Protein AF-A0A3D4RP81-F1 (afdb_monomer_lite)

pLDDT: mean 83.59, std 14.66, range [43.0, 95.81]

Foldseek 3Di:
DFDDQADDGLVVLLVVLVVVVVVVVVVDDDDDFDWLVRHADLVVCVVVVDDSVVSVVVRVVSRVVVVVSSCVSNVVVVHDDD

Radius of gyration: 14.99 Å; chains: 1; bounding box: 34×20×39 Å

Sequence (82 aa):
MGQKQYGIDEVRLADYARQIRQIAERGVEIGIVIGGGNIFRGLSGAQKGFDRVKGDQMGMLATIINSLALQSALVGEGVKCK

Structure (mmCIF, N/CA/C/O backbone):
data_AF-A0A3D4RP81-F1
#
_entry.id   AF-A0A3D4RP81-F1
#
loop_
_atom_site.group_PDB
_atom_site.id
_atom_site.type_symbol
_atom_site.label_atom_id
_atom_site.label_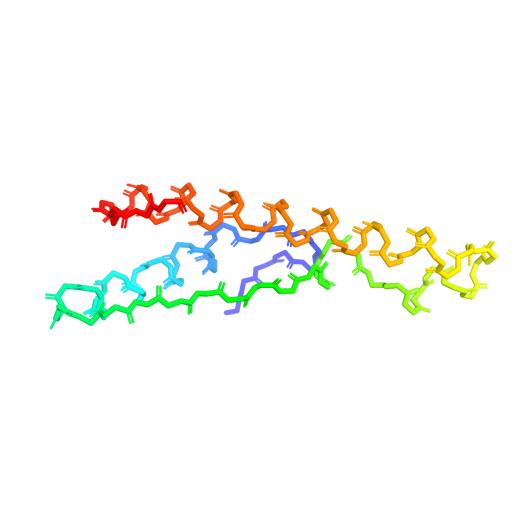alt_id
_atom_site.label_comp_id
_atom_site.label_asym_id
_atom_site.label_entity_id
_atom_site.label_seq_id
_atom_site.pdbx_PDB_ins_code
_atom_site.Cartn_x
_atom_site.Cartn_y
_atom_site.Cartn_z
_atom_site.occupancy
_atom_site.B_iso_or_equiv
_atom_site.auth_seq_id
_atom_site.auth_comp_id
_atom_site.auth_asym_id
_atom_site.auth_atom_id
_atom_site.pdbx_PDB_model_num
ATOM 1 N N . MET A 1 1 ? -14.417 1.350 -12.467 1.00 43.00 1 MET A N 1
ATOM 2 C CA . MET A 1 1 ? -13.057 1.043 -12.970 1.00 43.00 1 MET A CA 1
ATOM 3 C C . MET A 1 1 ? -12.287 2.352 -13.033 1.00 43.00 1 MET A C 1
ATOM 5 O O . MET A 1 1 ? -12.781 3.278 -13.654 1.00 43.00 1 MET A O 1
ATOM 9 N N . GLY A 1 2 ? -11.154 2.462 -12.340 1.00 45.28 2 GLY A N 1
ATOM 10 C CA . GLY A 1 2 ? -10.333 3.677 -12.332 1.00 45.28 2 GLY A CA 1
ATOM 11 C C . GLY A 1 2 ? -9.646 3.957 -13.679 1.00 45.28 2 GLY A C 1
ATOM 12 O O . GLY A 1 2 ? -9.337 3.014 -14.417 1.00 45.28 2 GLY A O 1
ATOM 13 N N . GLN A 1 3 ? -9.483 5.245 -14.001 1.00 52.62 3 GLN A N 1
ATOM 14 C CA . GLN A 1 3 ? -9.224 5.776 -15.349 1.00 52.62 3 GLN A CA 1
ATOM 15 C C . GLN A 1 3 ? -7.743 5.787 -15.770 1.00 52.62 3 GLN A C 1
ATOM 17 O O . GLN A 1 3 ? -7.462 5.913 -16.961 1.00 52.62 3 GLN A O 1
ATOM 22 N N . LYS A 1 4 ? -6.779 5.641 -14.848 1.00 54.09 4 LYS A N 1
ATOM 23 C CA . LYS A 1 4 ? -5.348 5.646 -15.211 1.00 54.09 4 LYS A CA 1
ATOM 24 C C . LYS A 1 4 ? -4.873 4.235 -15.583 1.00 54.09 4 LYS A C 1
ATOM 26 O O . LYS A 1 4 ? -4.967 3.301 -14.790 1.00 54.09 4 LYS A O 1
ATOM 31 N N . GLN A 1 5 ? -4.343 4.088 -16.802 1.00 50.22 5 GLN A N 1
ATOM 32 C CA . GLN A 1 5 ? -3.814 2.825 -17.344 1.00 50.22 5 GLN A CA 1
ATOM 33 C C . GLN A 1 5 ? -2.436 2.445 -16.749 1.00 50.22 5 GLN A C 1
ATOM 35 O O . GLN A 1 5 ? -2.015 1.293 -16.852 1.00 50.22 5 GLN A O 1
ATOM 40 N N . TYR A 1 6 ? -1.750 3.401 -16.109 1.00 59.44 6 TYR A N 1
ATOM 41 C CA . TYR A 1 6 ? -0.422 3.259 -15.504 1.00 59.44 6 TYR A CA 1
ATOM 42 C C . TYR A 1 6 ? -0.268 4.195 -14.294 1.00 59.44 6 TYR A C 1
ATOM 44 O O . TYR A 1 6 ? -0.847 5.284 -14.283 1.00 59.44 6 TYR A O 1
ATOM 52 N N . GLY A 1 7 ? 0.532 3.801 -13.299 1.00 71.25 7 GLY A N 1
ATOM 53 C CA . GLY A 1 7 ? 0.780 4.598 -12.093 1.00 71.25 7 GLY A CA 1
ATOM 54 C C . GLY A 1 7 ? -0.245 4.378 -10.976 1.00 71.25 7 GLY A C 1
ATOM 55 O O . GLY A 1 7 ? -0.785 3.280 -10.818 1.00 71.25 7 GLY A O 1
ATOM 56 N N . ILE A 1 8 ? -0.469 5.409 -10.158 1.00 80.50 8 ILE A N 1
ATOM 57 C CA . ILE A 1 8 ? -1.356 5.356 -8.987 1.00 80.50 8 ILE A CA 1
ATOM 58 C C . ILE A 1 8 ? -2.673 6.055 -9.315 1.00 80.50 8 ILE A C 1
ATOM 60 O O . ILE A 1 8 ? -2.698 7.193 -9.786 1.00 80.50 8 ILE A O 1
ATOM 64 N N . ASP A 1 9 ? -3.769 5.342 -9.079 1.00 87.19 9 ASP A N 1
ATOM 65 C CA . ASP A 1 9 ? -5.128 5.824 -9.286 1.00 87.19 9 ASP A CA 1
ATOM 66 C C . ASP A 1 9 ? -5.735 6.218 -7.938 1.00 87.19 9 ASP A C 1
ATOM 68 O O . ASP A 1 9 ? -6.075 5.359 -7.123 1.00 87.19 9 ASP A O 1
ATOM 72 N N . GLU A 1 10 ? -5.839 7.523 -7.707 1.00 84.88 10 GLU A N 1
ATOM 73 C CA . GLU A 1 10 ? -6.298 8.115 -6.446 1.00 84.88 10 GLU A CA 1
ATOM 74 C C . GLU A 1 10 ? -7.731 7.701 -6.088 1.00 84.88 10 GLU A C 1
ATOM 76 O O . GLU A 1 10 ? -8.023 7.474 -4.916 1.00 84.88 10 GLU A O 1
ATOM 81 N N . VAL A 1 11 ? -8.608 7.521 -7.085 1.00 88.50 11 VAL A N 1
ATOM 82 C CA . VAL A 1 11 ? -9.996 7.094 -6.854 1.00 88.50 11 VAL A CA 1
ATOM 83 C C . VAL A 1 11 ? -10.018 5.675 -6.298 1.00 88.50 11 VAL A C 1
ATOM 85 O O . VAL A 1 11 ? -10.647 5.419 -5.273 1.00 88.50 11 VAL A O 1
ATOM 88 N N . ARG A 1 12 ? -9.270 4.756 -6.924 1.00 89.94 12 ARG A N 1
ATOM 89 C CA . ARG A 1 12 ? -9.161 3.377 -6.418 1.00 89.94 12 ARG A CA 1
ATOM 90 C C . ARG A 1 12 ? -8.516 3.325 -5.038 1.00 89.94 12 ARG A C 1
ATOM 92 O O . ARG A 1 12 ? -8.933 2.532 -4.202 1.00 89.94 12 ARG A O 1
ATOM 99 N N . LEU A 1 13 ? -7.492 4.142 -4.814 1.00 91.12 13 LEU A N 1
ATOM 100 C CA . LEU A 1 13 ? -6.770 4.191 -3.549 1.00 91.12 13 LEU A CA 1
ATOM 101 C C . LEU A 1 13 ? -7.689 4.629 -2.399 1.00 91.12 13 LEU A C 1
ATOM 103 O O . LEU A 1 13 ? -7.696 3.987 -1.350 1.00 91.12 13 LEU A O 1
ATOM 107 N N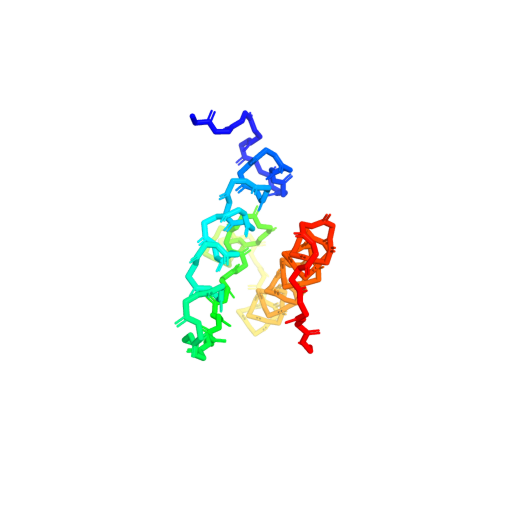 . ALA A 1 14 ? -8.510 5.661 -2.624 1.00 90.62 14 ALA A N 1
ATOM 108 C CA . ALA A 1 14 ? -9.524 6.111 -1.672 1.00 90.62 14 ALA A CA 1
ATOM 109 C C . ALA A 1 14 ? -10.600 5.039 -1.434 1.00 90.62 14 ALA A C 1
ATOM 111 O O . ALA A 1 14 ? -10.972 4.773 -0.291 1.00 90.62 14 ALA A O 1
ATOM 112 N N . ASP A 1 15 ? -11.059 4.362 -2.490 1.00 94.56 15 ASP A N 1
ATOM 113 C CA . ASP A 1 15 ? -12.025 3.266 -2.358 1.00 94.56 15 ASP A CA 1
ATOM 114 C C . ASP A 1 15 ? -11.470 2.093 -1.536 1.00 94.56 15 ASP A C 1
ATOM 116 O O . ASP A 1 15 ? -12.197 1.509 -0.727 1.00 94.56 15 ASP A O 1
ATOM 120 N N . TYR A 1 16 ? -10.188 1.748 -1.701 1.00 94.25 16 TYR A N 1
ATOM 121 C CA . TYR A 1 16 ? -9.529 0.748 -0.858 1.00 94.25 16 TYR A CA 1
ATOM 122 C C . TYR A 1 16 ? -9.392 1.226 0.586 1.00 94.25 16 TYR A C 1
ATOM 124 O O . TYR A 1 16 ? -9.716 0.472 1.502 1.00 94.25 16 TYR A O 1
ATOM 132 N N . ALA A 1 17 ? -8.973 2.475 0.802 1.00 94.88 17 ALA A N 1
ATOM 133 C CA . ALA A 1 17 ? -8.829 3.040 2.139 1.00 94.88 17 ALA A CA 1
ATOM 134 C C . ALA A 1 17 ? -10.153 3.011 2.923 1.00 94.88 17 ALA A C 1
ATOM 136 O O . ALA A 1 17 ? -10.169 2.582 4.078 1.00 94.88 17 ALA A O 1
ATOM 137 N N . ARG A 1 18 ? -11.280 3.349 2.281 1.00 95.75 18 ARG A N 1
ATOM 138 C CA . ARG A 1 18 ? -12.621 3.264 2.891 1.00 95.75 18 ARG A CA 1
ATOM 139 C C . ARG A 1 18 ? -13.014 1.841 3.269 1.00 95.75 18 ARG A C 1
ATOM 141 O O . ARG A 1 18 ? -13.554 1.625 4.350 1.00 95.75 18 ARG A O 1
ATOM 148 N N . GLN A 1 19 ? -12.743 0.867 2.403 1.00 95.19 19 GLN A N 1
ATOM 149 C CA . GLN A 1 19 ? -13.032 -0.541 2.701 1.00 95.19 19 GLN A CA 1
ATOM 150 C C . GLN A 1 19 ? -12.188 -1.048 3.874 1.00 95.19 19 GLN A C 1
ATOM 152 O O . GLN A 1 19 ? -12.712 -1.684 4.786 1.00 95.19 19 GLN A O 1
ATOM 157 N N . ILE A 1 20 ? -10.894 -0.720 3.888 1.00 95.31 20 ILE A N 1
ATOM 158 C CA . ILE A 1 20 ? -9.985 -1.089 4.979 1.00 95.31 20 ILE A CA 1
ATOM 159 C C . ILE A 1 20 ? -10.435 -0.437 6.289 1.00 95.31 20 ILE A C 1
ATOM 161 O O . ILE A 1 20 ? -10.486 -1.114 7.315 1.00 95.31 20 ILE A O 1
ATOM 165 N N . ARG A 1 21 ? -10.832 0.841 6.256 1.00 95.12 21 ARG A N 1
ATOM 166 C CA . ARG A 1 21 ? -11.384 1.554 7.414 1.00 95.12 21 ARG A CA 1
ATOM 167 C C . ARG A 1 21 ? -12.572 0.815 8.024 1.00 95.12 21 ARG A C 1
ATOM 169 O O . ARG A 1 21 ? -12.576 0.586 9.227 1.00 95.12 21 ARG A O 1
ATOM 176 N N . GLN A 1 22 ? -13.543 0.407 7.208 1.00 95.81 22 GLN A N 1
ATOM 177 C CA . GLN A 1 22 ? -14.734 -0.306 7.689 1.00 95.81 22 GLN A CA 1
ATOM 178 C C . GLN A 1 22 ? -14.392 -1.616 8.411 1.00 9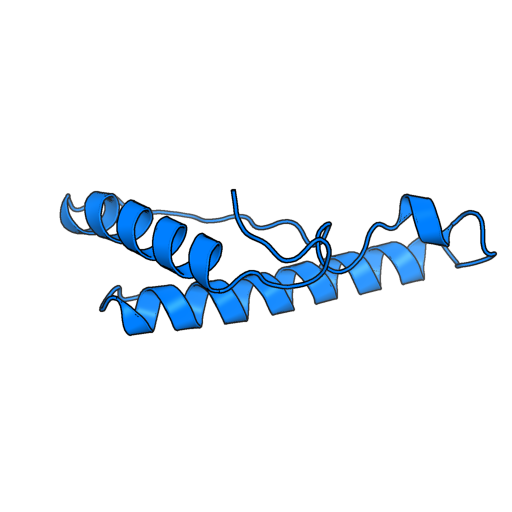5.81 22 GLN A C 1
ATOM 180 O O . GLN A 1 22 ? -15.116 -2.030 9.316 1.00 95.81 22 GLN A O 1
ATOM 185 N N . ILE A 1 23 ? -13.309 -2.285 8.009 1.00 94.56 23 ILE A N 1
ATOM 186 C CA . ILE A 1 23 ? -12.831 -3.511 8.658 1.00 94.56 23 ILE A CA 1
ATOM 187 C C . ILE A 1 23 ? -12.068 -3.166 9.943 1.00 94.56 23 ILE A C 1
ATOM 189 O O . ILE A 1 23 ? -12.304 -3.788 10.976 1.00 94.56 23 ILE A O 1
ATOM 193 N N . ALA A 1 24 ? -11.206 -2.147 9.906 1.00 93.00 24 ALA A N 1
ATOM 194 C CA . ALA A 1 24 ? -10.442 -1.692 11.065 1.00 93.00 24 ALA A CA 1
ATOM 195 C C . ALA A 1 24 ? -11.354 -1.188 12.201 1.00 93.00 24 ALA A C 1
ATOM 197 O O . ALA A 1 24 ? -11.110 -1.490 13.367 1.00 93.00 24 ALA A O 1
ATOM 198 N N . GLU A 1 25 ? -12.454 -0.498 11.875 1.00 94.00 25 GLU A N 1
ATOM 199 C CA . GLU A 1 25 ? -13.467 -0.037 12.842 1.00 94.00 25 GLU A CA 1
ATOM 200 C C . GLU A 1 25 ? -14.166 -1.189 13.581 1.00 94.00 25 GLU A C 1
ATOM 202 O O . GLU A 1 25 ? -14.707 -0.990 14.667 1.00 94.00 25 GLU A O 1
ATOM 207 N N . ARG A 1 26 ? -14.115 -2.413 13.042 1.00 95.19 26 ARG A N 1
ATOM 208 C CA . ARG A 1 26 ? -14.627 -3.621 13.709 1.00 95.19 26 ARG A CA 1
ATOM 209 C C . ARG A 1 26 ? -13.631 -4.226 14.704 1.00 95.19 26 ARG A C 1
ATOM 211 O O . ARG A 1 26 ? -13.926 -5.268 15.281 1.00 95.19 26 ARG A O 1
ATOM 218 N N . GLY A 1 27 ? -12.467 -3.602 14.902 1.00 92.62 27 GLY A N 1
ATOM 219 C CA . GLY A 1 27 ? -11.433 -4.057 15.836 1.00 92.62 27 GLY A CA 1
ATOM 220 C C . GLY A 1 27 ? -10.538 -5.178 15.301 1.00 92.62 27 GLY A C 1
ATOM 221 O O . GLY A 1 27 ? -9.872 -5.845 16.085 1.00 92.62 27 GLY A O 1
ATOM 222 N N . VAL A 1 28 ? -10.526 -5.408 13.984 1.00 94.50 28 VAL A N 1
ATOM 223 C CA . VAL A 1 28 ? -9.683 -6.430 13.343 1.00 94.50 28 VAL A CA 1
ATOM 224 C C . VAL A 1 28 ? -8.285 -5.872 13.070 1.00 94.50 28 VAL A C 1
ATOM 226 O O . VAL A 1 28 ? -8.144 -4.766 12.549 1.00 94.50 28 VAL A O 1
ATOM 229 N N . GLU A 1 29 ? -7.249 -6.657 13.363 1.00 93.81 29 GLU A N 1
ATOM 230 C CA . GLU A 1 29 ? -5.866 -6.338 12.995 1.00 93.81 29 GLU A CA 1
ATOM 231 C C . GLU A 1 29 ? -5.599 -6.697 11.526 1.00 93.81 29 GLU A C 1
ATOM 233 O O . GLU A 1 29 ? -5.881 -7.810 11.081 1.00 93.81 29 GLU A O 1
ATOM 238 N N . ILE A 1 30 ? -5.062 -5.745 10.756 1.00 93.81 30 ILE A N 1
ATOM 239 C CA . ILE A 1 30 ? -4.917 -5.867 9.300 1.00 93.81 30 ILE A CA 1
ATOM 240 C C . ILE A 1 30 ? -3.442 -5.750 8.911 1.00 93.81 30 ILE A C 1
ATOM 242 O O . ILE A 1 30 ? -2.801 -4.73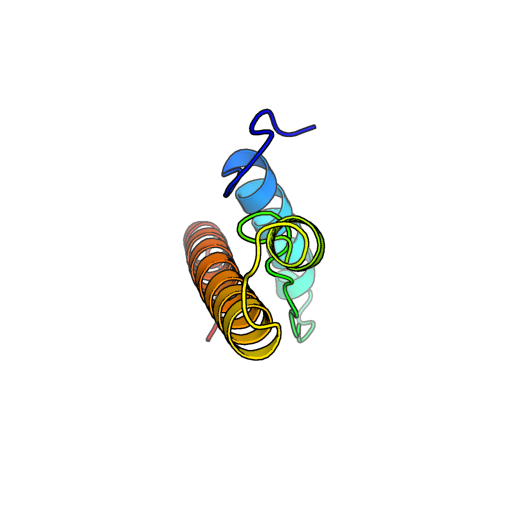3 9.170 1.00 93.81 30 ILE A O 1
ATOM 246 N N . GLY A 1 31 ? -2.926 -6.774 8.230 1.00 95.12 31 GLY A N 1
ATOM 247 C CA . GLY A 1 31 ? -1.656 -6.724 7.503 1.00 95.12 31 GLY A CA 1
ATOM 248 C C . GLY A 1 31 ? -1.902 -6.568 6.003 1.00 95.12 31 GLY A C 1
ATOM 249 O O . GLY A 1 31 ? -2.747 -7.264 5.443 1.00 95.12 31 GLY A O 1
ATOM 250 N N . ILE A 1 32 ? -1.172 -5.664 5.344 1.00 93.62 32 ILE A N 1
ATOM 251 C CA . ILE A 1 32 ? -1.328 -5.386 3.909 1.00 93.62 32 ILE A CA 1
ATOM 252 C C . ILE A 1 32 ? -0.014 -5.677 3.186 1.00 93.62 32 ILE A C 1
ATOM 254 O O . ILE A 1 32 ? 1.042 -5.189 3.580 1.00 93.62 32 ILE A O 1
ATOM 258 N N . VAL A 1 33 ? -0.095 -6.437 2.093 1.00 94.00 33 VAL A N 1
ATOM 259 C CA . VAL A 1 33 ? 1.017 -6.670 1.164 1.00 94.00 33 VAL A CA 1
ATOM 260 C C . VAL A 1 33 ? 0.629 -6.109 -0.198 1.00 94.00 33 VAL A C 1
ATOM 262 O O . VAL A 1 33 ? -0.415 -6.464 -0.741 1.00 94.00 33 VAL A O 1
ATOM 265 N N . ILE A 1 34 ? 1.465 -5.229 -0.753 1.00 91.00 34 ILE A N 1
ATOM 266 C CA . ILE A 1 34 ? 1.185 -4.526 -2.009 1.00 91.00 34 ILE A CA 1
ATOM 267 C C . ILE A 1 34 ? 2.261 -4.861 -3.042 1.00 91.00 34 ILE A C 1
ATOM 269 O O . ILE A 1 34 ? 3.454 -4.822 -2.750 1.00 91.00 34 ILE A O 1
ATOM 273 N N . GLY A 1 35 ? 1.837 -5.180 -4.266 1.00 90.25 35 GLY A N 1
ATOM 274 C CA . GLY A 1 35 ? 2.729 -5.363 -5.413 1.00 90.25 35 GLY A CA 1
ATOM 275 C C . GLY A 1 35 ? 3.060 -4.046 -6.129 1.00 90.25 35 GLY A C 1
ATOM 276 O O . GLY A 1 35 ? 2.373 -3.048 -5.956 1.00 90.25 35 GLY A O 1
ATOM 277 N N . GLY A 1 36 ? 4.098 -4.042 -6.972 1.00 88.12 36 GLY A N 1
ATOM 278 C CA . GLY A 1 36 ? 4.563 -2.862 -7.725 1.00 88.12 36 GLY A CA 1
ATOM 279 C C . GLY A 1 36 ? 4.173 -2.841 -9.211 1.00 88.12 36 GLY A C 1
ATOM 280 O O . GLY A 1 36 ? 4.638 -1.987 -9.960 1.00 88.12 36 GLY A O 1
ATOM 281 N N . GLY A 1 37 ? 3.341 -3.785 -9.668 1.00 84.56 37 GLY A N 1
ATOM 282 C CA . GLY A 1 37 ? 3.087 -4.051 -11.096 1.00 84.56 37 GLY A CA 1
ATOM 283 C C . GLY A 1 37 ? 2.382 -2.934 -11.884 1.00 84.56 37 GLY A C 1
ATOM 284 O O . GLY A 1 37 ? 2.357 -2.962 -13.115 1.00 84.56 37 GLY A O 1
ATOM 285 N N . ASN A 1 38 ? 1.791 -1.959 -11.199 1.00 82.69 38 ASN A N 1
ATOM 286 C CA . ASN A 1 38 ? 1.219 -0.740 -11.783 1.00 82.69 38 ASN A CA 1
ATOM 287 C C . ASN A 1 38 ? 2.278 0.337 -12.091 1.00 82.69 38 ASN A C 1
ATOM 289 O O . ASN A 1 38 ? 2.012 1.209 -12.916 1.00 82.69 38 ASN A O 1
ATOM 293 N N . ILE A 1 39 ? 3.450 0.276 -11.447 1.00 82.88 39 ILE A N 1
ATOM 294 C CA . ILE A 1 39 ? 4.576 1.212 -11.621 1.00 82.88 39 ILE A CA 1
ATOM 295 C C . ILE A 1 39 ? 5.739 0.548 -12.363 1.00 82.88 39 ILE A C 1
ATOM 297 O O . ILE A 1 39 ? 6.446 1.220 -13.108 1.00 82.88 39 ILE A O 1
ATOM 301 N N . PHE A 1 40 ? 5.961 -0.753 -12.177 1.00 80.12 40 PHE A N 1
ATOM 302 C CA . PHE A 1 40 ? 7.014 -1.491 -12.866 1.00 80.12 40 PHE A CA 1
ATOM 303 C C . PHE A 1 40 ? 6.603 -2.950 -13.098 1.00 80.12 40 PHE A C 1
ATOM 305 O O . PHE A 1 40 ? 6.316 -3.687 -12.156 1.00 80.12 40 PHE A O 1
ATOM 312 N N . ARG A 1 41 ? 6.606 -3.396 -14.362 1.00 73.38 41 ARG A N 1
ATOM 313 C CA . ARG A 1 41 ? 6.429 -4.813 -14.729 1.00 73.38 41 ARG A CA 1
ATOM 314 C C . ARG A 1 41 ? 7.748 -5.363 -15.257 1.00 73.38 41 ARG A C 1
ATOM 316 O O . ARG A 1 41 ? 8.075 -5.169 -16.426 1.00 73.38 41 ARG A O 1
ATOM 323 N N . GLY A 1 42 ? 8.493 -6.064 -14.400 1.00 60.81 42 GLY A N 1
ATOM 324 C CA . GLY A 1 42 ? 9.852 -6.544 -14.699 1.00 60.81 42 GLY A CA 1
ATOM 325 C C . GLY A 1 42 ? 9.979 -7.392 -15.966 1.00 60.81 42 GLY A C 1
ATOM 326 O O . GLY A 1 42 ? 10.967 -7.275 -16.688 1.00 60.81 42 GLY A O 1
ATOM 327 N N . LEU A 1 43 ? 8.942 -8.158 -16.318 1.00 57.94 43 LEU A N 1
ATOM 328 C CA . LEU A 1 43 ? 8.925 -8.978 -17.536 1.00 57.94 43 LEU A CA 1
ATOM 329 C C . LEU A 1 43 ? 8.914 -8.154 -18.836 1.00 57.94 43 LEU A C 1
ATOM 331 O O . LEU A 1 43 ? 9.423 -8.619 -19.851 1.00 57.94 43 LEU A O 1
ATOM 335 N N . SER A 1 44 ? 8.396 -6.923 -18.819 1.00 57.81 44 SER A N 1
ATOM 336 C CA . SER A 1 44 ? 8.394 -6.048 -20.001 1.00 57.81 44 SER A CA 1
ATOM 337 C C . SER A 1 44 ? 9.736 -5.328 -20.207 1.00 57.81 44 SER A C 1
ATOM 339 O O . SER A 1 44 ? 10.027 -4.883 -21.316 1.00 57.81 44 SER A O 1
ATOM 341 N N . GLY A 1 45 ? 10.558 -5.216 -19.155 1.00 55.56 45 GLY A N 1
ATOM 342 C CA . GLY A 1 45 ? 11.901 -4.625 -19.204 1.00 55.56 45 GLY A CA 1
ATOM 343 C C . GLY A 1 45 ? 13.001 -5.631 -19.553 1.00 55.56 45 GLY A C 1
ATOM 344 O O . GLY A 1 45 ? 13.955 -5.274 -20.240 1.00 55.56 45 GLY A O 1
ATOM 345 N N . ALA A 1 46 ? 12.846 -6.899 -19.155 1.00 54.03 46 ALA A N 1
ATOM 346 C CA . ALA A 1 46 ? 13.820 -7.960 -19.430 1.00 54.03 46 ALA A CA 1
ATOM 347 C C . ALA A 1 46 ? 14.047 -8.197 -20.939 1.00 54.03 46 ALA A C 1
ATOM 349 O O . ALA A 1 46 ? 15.172 -8.445 -21.362 1.00 54.03 46 ALA A O 1
ATOM 350 N N . GLN A 1 47 ? 13.012 -8.028 -21.774 1.00 53.25 47 GLN A N 1
ATOM 351 C CA . GLN A 1 47 ? 13.150 -8.085 -23.240 1.00 53.25 47 GLN A CA 1
ATOM 352 C C . GLN A 1 47 ? 13.947 -6.907 -23.834 1.00 53.25 47 GLN A C 1
ATOM 354 O O . GLN A 1 47 ? 14.366 -6.977 -24.984 1.00 53.25 47 GLN A O 1
ATOM 359 N N . LYS A 1 48 ? 14.178 -5.831 -23.068 1.00 58.31 48 LYS A N 1
ATOM 360 C CA . LYS A 1 48 ? 14.902 -4.622 -23.500 1.00 58.31 48 LYS A CA 1
ATOM 361 C C . LYS A 1 48 ? 16.356 -4.562 -23.005 1.00 58.31 48 LYS A C 1
ATOM 363 O O . LYS A 1 48 ? 16.962 -3.498 -23.056 1.00 58.31 48 LYS A O 1
ATOM 368 N N . GLY A 1 49 ? 16.916 -5.676 -22.524 1.00 60.12 49 GLY A N 1
ATOM 369 C CA . GLY A 1 49 ? 18.320 -5.750 -22.093 1.00 60.12 49 GLY A CA 1
ATOM 370 C C . GLY A 1 49 ? 18.584 -5.293 -20.654 1.00 60.12 49 GLY A C 1
ATOM 371 O O . GLY A 1 49 ? 19.727 -5.019 -20.300 1.00 60.12 49 GLY A O 1
ATOM 372 N N . PHE A 1 50 ? 17.548 -5.204 -19.813 1.00 63.78 50 PHE A N 1
ATOM 373 C CA . PHE A 1 50 ? 17.728 -4.949 -18.383 1.00 63.78 50 PHE A CA 1
ATOM 374 C C . PHE A 1 50 ? 18.200 -6.204 -17.643 1.00 63.78 50 PHE A C 1
ATOM 376 O O . PHE A 1 50 ? 17.625 -7.281 -17.800 1.00 63.78 50 PHE A O 1
ATOM 383 N N . ASP A 1 51 ? 19.198 -6.034 -16.773 1.00 77.69 51 ASP A N 1
ATOM 384 C CA . ASP A 1 51 ? 19.581 -7.036 -15.780 1.00 77.69 51 ASP A CA 1
ATOM 385 C C . ASP A 1 51 ? 18.381 -7.347 -14.872 1.00 77.69 51 ASP A C 1
ATOM 387 O O . ASP A 1 51 ? 17.779 -6.448 -14.271 1.00 77.69 51 ASP A O 1
ATOM 391 N N . ARG A 1 52 ? 18.035 -8.633 -14.777 1.00 78.06 52 ARG A N 1
ATOM 392 C CA . ARG A 1 52 ? 16.919 -9.137 -13.973 1.00 78.06 52 ARG A CA 1
ATOM 393 C C . ARG A 1 52 ? 17.009 -8.669 -12.521 1.00 78.06 52 ARG A C 1
ATOM 395 O O . ARG A 1 52 ? 15.989 -8.279 -11.962 1.00 78.06 52 ARG A O 1
ATOM 402 N N . VAL A 1 53 ? 18.216 -8.611 -11.952 1.00 85.00 53 VAL A N 1
ATOM 403 C CA . VAL A 1 53 ? 18.433 -8.155 -10.568 1.00 85.00 53 VAL A CA 1
ATOM 404 C C . VAL A 1 53 ? 18.023 -6.691 -10.397 1.00 85.00 53 VAL A C 1
ATOM 406 O O . VAL A 1 53 ? 17.339 -6.340 -9.435 1.00 85.00 53 VAL A O 1
ATOM 409 N N . LYS A 1 54 ? 18.382 -5.827 -11.356 1.00 82.75 54 LYS A N 1
ATOM 410 C CA . LYS A 1 54 ? 17.963 -4.416 -11.350 1.00 82.75 54 LYS A CA 1
ATOM 411 C C . LYS A 1 54 ? 16.450 -4.288 -11.512 1.00 82.75 54 LYS A C 1
ATOM 413 O O . LYS A 1 54 ? 15.838 -3.456 -10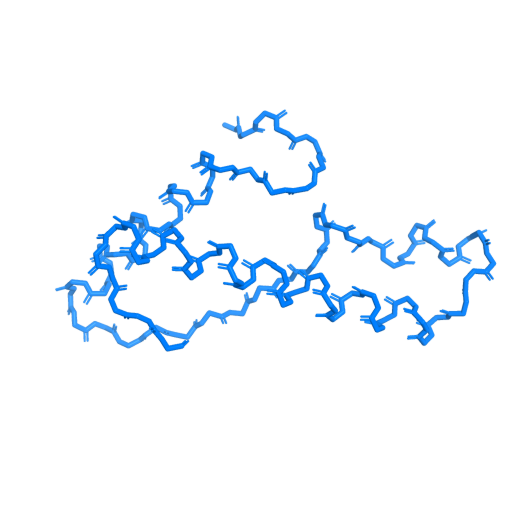.849 1.00 82.75 54 LYS A O 1
ATOM 418 N N . GLY A 1 55 ? 15.840 -5.129 -12.349 1.00 84.75 55 GLY A N 1
ATOM 419 C CA . GLY A 1 55 ? 14.386 -5.194 -12.492 1.00 84.75 55 GLY A CA 1
ATOM 420 C C . GLY A 1 55 ? 13.677 -5.529 -11.175 1.00 84.75 55 GLY A C 1
ATOM 421 O O . GLY A 1 55 ? 12.725 -4.846 -10.802 1.00 84.75 55 GLY A O 1
ATOM 422 N N . ASP A 1 56 ? 14.170 -6.516 -10.431 1.00 85.81 56 ASP A N 1
ATOM 423 C CA . ASP A 1 56 ? 13.589 -6.892 -9.137 1.00 85.81 56 ASP A CA 1
ATOM 424 C C . ASP A 1 56 ? 13.732 -5.761 -8.103 1.00 85.81 56 ASP A C 1
ATOM 426 O O . ASP A 1 56 ? 12.774 -5.439 -7.397 1.00 85.81 56 ASP A O 1
ATOM 430 N N . GLN A 1 57 ? 14.881 -5.076 -8.072 1.00 89.31 57 GLN A N 1
ATOM 431 C CA . GLN A 1 57 ? 15.087 -3.888 -7.230 1.00 89.31 57 GLN A CA 1
ATOM 432 C C . GLN A 1 57 ? 14.103 -2.761 -7.565 1.00 89.31 57 GLN A C 1
ATOM 434 O O . GLN A 1 57 ? 13.494 -2.184 -6.664 1.00 89.31 57 GLN A O 1
ATOM 439 N N . MET A 1 58 ? 13.897 -2.472 -8.852 1.00 88.38 58 MET A N 1
ATOM 440 C CA . MET A 1 58 ? 12.901 -1.490 -9.297 1.00 88.38 58 MET A CA 1
ATOM 441 C C . MET A 1 58 ? 11.481 -1.908 -8.896 1.00 88.38 58 MET A C 1
ATOM 443 O O . MET A 1 58 ? 10.686 -1.068 -8.475 1.00 88.38 58 MET A O 1
ATOM 447 N N . GLY A 1 59 ? 11.174 -3.205 -8.968 1.00 88.50 59 GLY A N 1
ATOM 448 C CA . GLY A 1 59 ? 9.917 -3.771 -8.485 1.00 88.50 59 GLY A CA 1
ATOM 449 C C . GLY A 1 59 ? 9.710 -3.562 -6.982 1.00 88.50 59 GLY A C 1
ATOM 450 O O . GLY A 1 59 ? 8.627 -3.149 -6.576 1.00 88.50 59 GLY A O 1
ATOM 451 N N . MET A 1 60 ? 10.743 -3.777 -6.162 1.00 91.88 60 MET A N 1
ATOM 452 C CA . MET A 1 60 ? 10.686 -3.521 -4.716 1.00 91.88 60 MET A CA 1
ATOM 453 C C . MET A 1 60 ? 10.541 -2.029 -4.390 1.00 91.88 60 MET A C 1
ATOM 455 O O . MET A 1 60 ? 9.802 -1.662 -3.485 1.00 91.88 60 MET A O 1
ATOM 459 N N . LEU A 1 61 ? 11.179 -1.133 -5.143 1.00 93.56 61 LEU A N 1
ATOM 460 C CA . LEU A 1 61 ? 10.950 0.306 -4.965 1.00 93.56 61 LEU A CA 1
ATOM 461 C C . LEU A 1 61 ? 9.510 0.693 -5.325 1.00 93.56 61 LEU A C 1
ATOM 463 O O . LEU A 1 61 ? 8.884 1.486 -4.626 1.00 93.56 61 LEU A O 1
ATOM 467 N N . ALA A 1 62 ? 8.952 0.089 -6.374 1.00 92.12 62 ALA A N 1
ATOM 468 C CA . ALA A 1 62 ? 7.559 0.293 -6.748 1.00 92.12 62 ALA A CA 1
ATOM 469 C C . ALA A 1 62 ? 6.572 -0.148 -5.649 1.00 92.12 62 ALA A C 1
ATOM 471 O O . ALA A 1 62 ? 5.557 0.524 -5.457 1.00 92.12 62 ALA A O 1
ATOM 472 N N . THR A 1 63 ? 6.857 -1.222 -4.899 1.00 93.19 63 THR A N 1
ATOM 473 C CA . THR A 1 63 ? 6.008 -1.602 -3.753 1.00 93.19 63 THR A CA 1
ATOM 474 C C . THR A 1 63 ? 6.062 -0.551 -2.650 1.00 93.19 63 THR A C 1
ATOM 476 O O . THR A 1 63 ? 5.011 -0.177 -2.138 1.00 93.19 63 THR A O 1
ATOM 479 N N . ILE A 1 64 ? 7.243 -0.001 -2.342 1.00 94.50 64 ILE A N 1
ATOM 480 C CA . ILE A 1 64 ? 7.398 1.073 -1.346 1.00 94.50 64 ILE A CA 1
ATOM 481 C C . ILE A 1 64 ? 6.583 2.309 -1.745 1.00 94.50 64 ILE A C 1
ATOM 483 O O . ILE A 1 64 ? 5.861 2.860 -0.915 1.00 94.50 64 ILE A O 1
ATOM 487 N N . ILE A 1 65 ? 6.640 2.718 -3.015 1.00 93.62 65 ILE A N 1
ATOM 488 C CA . ILE A 1 65 ? 5.878 3.874 -3.512 1.00 93.62 65 ILE A CA 1
ATOM 489 C C . ILE A 1 65 ? 4.368 3.650 -3.333 1.00 93.62 65 ILE A C 1
ATOM 491 O O . ILE A 1 65 ? 3.665 4.535 -2.844 1.00 93.62 65 ILE A O 1
ATOM 495 N N . ASN A 1 66 ? 3.863 2.462 -3.680 1.00 92.31 66 ASN A N 1
ATOM 496 C CA . ASN A 1 66 ? 2.449 2.139 -3.481 1.00 92.31 66 ASN A CA 1
ATOM 497 C C . ASN A 1 66 ? 2.057 2.089 -1.998 1.00 92.31 66 ASN A C 1
ATOM 499 O O . ASN A 1 66 ? 0.964 2.536 -1.650 1.00 92.31 66 ASN A O 1
ATOM 503 N N . SER A 1 67 ? 2.932 1.578 -1.129 1.00 93.50 67 SER A N 1
ATOM 504 C CA . SER A 1 67 ? 2.702 1.553 0.319 1.00 93.50 67 SER A CA 1
ATOM 505 C C . SER A 1 67 ? 2.581 2.957 0.897 1.00 93.50 67 SER A C 1
ATOM 507 O O . SER A 1 67 ? 1.643 3.215 1.645 1.00 93.50 67 SER A O 1
ATOM 509 N N . LEU A 1 68 ? 3.459 3.884 0.500 1.00 93.50 68 LEU A N 1
ATOM 510 C CA . LEU A 1 68 ? 3.383 5.286 0.924 1.00 93.50 68 LEU A CA 1
ATOM 511 C C . LEU A 1 68 ? 2.090 5.957 0.449 1.00 93.50 68 LEU A C 1
ATOM 513 O O . LEU A 1 68 ? 1.444 6.678 1.210 1.00 93.50 68 LEU A O 1
ATOM 517 N N . ALA A 1 69 ? 1.675 5.689 -0.791 1.00 93.44 69 ALA A N 1
ATOM 518 C CA . ALA A 1 69 ? 0.416 6.212 -1.306 1.00 93.44 69 ALA A CA 1
ATOM 519 C C . ALA A 1 69 ? -0.778 5.680 -0.500 1.00 93.44 69 ALA A C 1
ATOM 521 O O . ALA A 1 69 ? -1.601 6.467 -0.028 1.00 93.44 69 ALA A O 1
ATOM 522 N N . LEU A 1 70 ? -0.865 4.360 -0.299 1.00 93.75 70 LEU A N 1
ATOM 523 C CA . LEU A 1 70 ? -1.965 3.762 0.459 1.00 93.75 70 LEU A CA 1
ATOM 524 C C . LEU A 1 70 ? -1.981 4.246 1.912 1.00 93.75 70 LEU A C 1
ATOM 526 O O . LEU A 1 70 ? -3.052 4.546 2.430 1.00 93.75 70 LEU A O 1
ATOM 530 N N . GLN A 1 71 ? -0.814 4.367 2.550 1.00 94.06 71 GLN A N 1
ATOM 531 C CA . GLN A 1 71 ? -0.689 4.927 3.895 1.00 94.06 71 GLN A CA 1
ATOM 532 C C . GLN A 1 71 ? -1.278 6.340 3.952 1.00 94.06 71 GLN A C 1
ATOM 534 O O . GLN A 1 71 ? -2.101 6.625 4.818 1.00 94.06 71 GLN A O 1
ATOM 539 N N . SER A 1 72 ? -0.923 7.209 3.002 1.00 94.00 72 SER A N 1
ATOM 540 C CA . SER A 1 72 ? -1.471 8.567 2.935 1.00 94.00 72 SER A CA 1
ATOM 541 C C . SER A 1 72 ? -2.997 8.570 2.775 1.00 94.00 72 SER A C 1
ATOM 543 O O . SER A 1 72 ? -3.677 9.328 3.466 1.00 94.00 72 SER A O 1
ATOM 545 N N . ALA A 1 73 ? -3.547 7.685 1.939 1.00 94.31 73 ALA A N 1
ATOM 546 C CA . ALA A 1 73 ? -4.994 7.555 1.761 1.00 94.31 73 ALA A CA 1
ATOM 547 C C . ALA A 1 73 ? -5.702 7.063 3.035 1.00 94.31 73 ALA A C 1
ATOM 549 O O . ALA A 1 73 ? -6.739 7.601 3.416 1.00 94.31 73 ALA A O 1
ATOM 550 N N . LEU A 1 74 ? -5.124 6.072 3.721 1.00 94.94 74 LEU A N 1
ATOM 551 C CA . LEU A 1 74 ? -5.634 5.551 4.991 1.00 94.94 74 LEU A CA 1
ATOM 552 C C . LEU A 1 74 ? -5.630 6.624 6.084 1.00 94.94 74 LEU A C 1
ATOM 554 O O . LEU A 1 74 ? -6.629 6.781 6.785 1.00 94.94 74 LEU A O 1
ATOM 558 N N . VAL A 1 75 ? -4.547 7.399 6.189 1.00 93.81 75 VAL A N 1
ATOM 559 C CA . VAL A 1 75 ? -4.460 8.537 7.116 1.00 93.81 75 VAL A CA 1
ATOM 560 C C . VAL A 1 75 ? -5.504 9.601 6.775 1.00 93.81 75 VAL A C 1
ATOM 562 O O . VAL A 1 75 ? -6.154 10.117 7.683 1.00 93.81 75 VAL A O 1
ATOM 565 N N . GLY A 1 76 ? -5.716 9.894 5.487 1.00 92.19 76 GLY A N 1
ATOM 566 C CA . GLY A 1 76 ? -6.758 10.820 5.030 1.00 92.19 76 GLY A CA 1
ATOM 567 C C . GLY A 1 76 ? -8.178 10.385 5.412 1.00 92.19 76 GLY A C 1
ATOM 568 O O . GLY A 1 76 ? -9.016 11.228 5.716 1.00 92.19 76 GLY A O 1
ATOM 569 N N . GLU A 1 77 ? -8.432 9.077 5.475 1.00 92.00 77 GLU A N 1
ATOM 570 C CA . GLU A 1 77 ? -9.697 8.489 5.944 1.00 92.00 77 GLU A CA 1
ATOM 571 C C . GLU A 1 77 ? -9.754 8.315 7.480 1.00 92.00 77 GLU A C 1
ATOM 573 O O . GLU A 1 77 ? -10.727 7.783 8.013 1.00 92.00 77 GLU A O 1
ATOM 578 N N . GLY A 1 78 ? -8.732 8.768 8.218 1.00 91.12 78 GLY A N 1
ATOM 579 C CA . GLY A 1 78 ? -8.681 8.720 9.684 1.00 91.12 78 GLY A CA 1
ATOM 580 C C . GLY A 1 78 ? -8.231 7.379 10.274 1.00 91.12 78 GLY A C 1
ATOM 581 O O . GLY A 1 78 ? -8.340 7.168 11.484 1.00 91.12 78 GLY A O 1
ATOM 582 N N . VAL A 1 79 ? -7.708 6.466 9.452 1.00 93.12 79 VAL A N 1
ATOM 583 C CA . VAL A 1 79 ? -7.192 5.167 9.901 1.00 93.12 79 VAL A CA 1
ATOM 584 C C . VAL A 1 79 ? -5.755 5.321 10.395 1.00 93.12 79 VAL A C 1
ATOM 586 O O . VAL A 1 79 ? -4.862 5.733 9.652 1.00 93.12 79 VAL A O 1
ATOM 589 N N . LYS A 1 80 ? -5.495 4.931 11.648 1.00 88.62 80 LYS A N 1
ATOM 590 C CA . LYS A 1 80 ? -4.122 4.829 12.160 1.00 88.62 80 LYS A CA 1
ATOM 591 C C . LYS A 1 80 ? -3.415 3.639 11.517 1.00 88.62 80 LYS A C 1
ATOM 593 O O . LYS A 1 80 ? -3.833 2.498 11.683 1.00 88.62 80 LYS A O 1
ATOM 598 N N . CYS A 1 81 ? -2.309 3.911 10.842 1.00 85.56 81 CYS A N 1
ATOM 599 C CA . CYS A 1 81 ? -1.405 2.916 10.277 1.00 85.56 81 CYS A CA 1
ATOM 600 C C . CYS A 1 81 ? 0.046 3.298 10.609 1.00 85.56 81 CYS A C 1
ATOM 602 O O . CYS A 1 81 ? 0.326 4.459 10.917 1.00 85.56 81 CYS A O 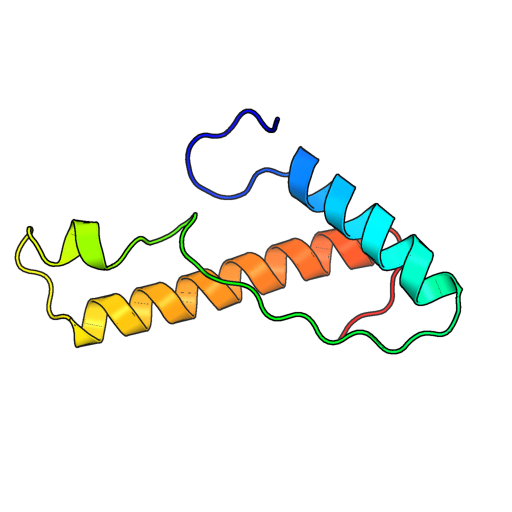1
ATOM 604 N N . LYS A 1 82 ? 0.936 2.303 10.634 1.00 76.56 82 LYS A N 1
ATOM 605 C CA . LYS A 1 82 ? 2.366 2.453 10.939 1.00 76.56 82 LYS A CA 1
ATOM 606 C C . LYS A 1 82 ? 3.186 2.291 9.670 1.00 76.56 82 LYS A C 1
ATOM 608 O O . LYS A 1 82 ? 2.764 1.467 8.830 1.00 76.56 82 LYS A O 1
#

Secondary structure (DSSP, 8-state):
--S-SSS--HHHHHHHHHHHHHHHTTT---------TTT--HHHHHTTT--HHHHHHHHHHHHHHHHHHHHHHHHHTT----